Protein AF-A0A7S2IHG8-F1 (afdb_monomer)

Solvent-accessible surface area (backbone atoms only — not comparable to full-atom values): 6067 Å² total; per-residue (Å²): 83,37,28,40,44,51,66,95,41,76,72,44,49,54,50,51,52,46,33,38,71,72,24,48,76,47,79,48,90,97,51,80,69,46,75,46,58,15,91,42,45,44,53,34,81,83,38,56,68,60,32,51,73,22,52,34,35,41,34,62,57,66,83,90,42,58,69,61,50,21,52,50,44,66,76,24,49,26,92,70,23,29,41,35,40,76,57,98,50,84,76,49,55,61,55,43,55,72,56,33,74,88,47,50,58,79,47,116

Foldseek 3Di:
DEEEDEDDDPVSVVVLVCCLCQPDWDDPDPDDIDGGHSVLYHYCVVPLQVQQPAQEYEYEYDPPCLLVVLVSCQVHHHAQRHYEYPDPDPVSQVSSPVSHPDHPDHHD

Secondary structure (DSSP, 8-state):
-EEEE--S-HHHHHHHHHHHHH-EEE--TTSPPEEEPGGGEEEGGG-GGGGGT-SEEEE---TT-HHHHHHHHHHHPPTT-EEEE--S-HHHHHHHHHHSTT-S--B-

Radius of gyration: 13.36 Å; Cα contacts (8 Å, |Δi|>4): 189; chains: 1; bounding box: 30×31×37 Å

Sequence (108 aa):
TVAFVARESSSSKARAERLQAEGLVMDTHGKPKHHLSGELMASSMKGPEVLKTCHTILVTIKRPGNAWVAEVLRKHAKPGSTVVCLQNGLAQREELERLAAPWTGVIL

Mean predicted aligned error: 7.77 Å

pLDDT: mean 74.87, std 9.0, range [51.25, 87.38]

Nearest PDB structures (foldseek):
  8ix9-assembly1_B  TM=5.796E-01  e=3.305E-04  Pseudomonas aeruginosa
  3hwr-assembly1_B  TM=5.693E-01  e=5.968E-03  Cupriavidus pinatubonensis JMP134
  2ew2-assembly1_A  TM=5.316E-01  e=5.968E-03  Enterococcus faecalis V583
  4wji-assembly1_A-2  TM=6.849E-01  e=2.585E-01  Sinorhizobium meliloti 1021
  4ewn-assembly1_D  TM=5.108E-01  e=1.819E+00  Thermotoga maritima

Structure (mmCIF, N/CA/C/O backbone):
data_AF-A0A7S2IHG8-F1
#
_entry.id   AF-A0A7S2IHG8-F1
#
loop_
_atom_site.group_PDB
_atom_site.id
_atom_site.type_symbol
_atom_site.label_atom_id
_atom_site.label_alt_id
_atom_site.label_comp_id
_atom_site.label_asym_id
_atom_site.label_entity_id
_atom_site.label_seq_id
_atom_site.pdbx_PDB_ins_code
_atom_site.Cartn_x
_atom_site.Cartn_y
_atom_site.Cartn_z
_atom_site.occupancy
_atom_site.B_iso_or_equiv
_atom_site.auth_seq_id
_atom_site.auth_comp_id
_atom_site.auth_asym_id
_atom_site.auth_atom_id
_atom_site.pdbx_PDB_model_num
ATOM 1 N N . THR A 1 1 ? -10.959 2.033 4.480 1.00 75.19 1 THR A N 1
ATOM 2 C CA . THR A 1 1 ? -10.537 1.052 3.460 1.00 75.19 1 THR A CA 1
ATOM 3 C C . THR A 1 1 ? -9.046 1.135 3.272 1.00 75.19 1 THR A C 1
ATOM 5 O O . THR A 1 1 ? -8.524 2.244 3.138 1.00 75.19 1 THR A O 1
ATOM 8 N N . VAL A 1 2 ? -8.385 -0.017 3.298 1.00 77.56 2 VAL A N 1
ATOM 9 C CA . VAL A 1 2 ? -6.933 -0.154 3.168 1.00 77.56 2 VAL A CA 1
ATOM 10 C C . VAL A 1 2 ? -6.640 -0.851 1.848 1.00 77.56 2 VAL A C 1
ATOM 12 O O . VAL A 1 2 ? -7.297 -1.836 1.525 1.00 77.56 2 VAL A O 1
ATOM 15 N N . ALA A 1 3 ? -5.688 -0.339 1.073 1.00 79.44 3 ALA A N 1
ATOM 16 C CA . ALA A 1 3 ? -5.200 -1.036 -0.113 1.00 79.44 3 ALA A CA 1
ATOM 17 C C . ALA A 1 3 ? -3.817 -1.626 0.119 1.00 79.44 3 ALA A C 1
ATOM 19 O O . ALA A 1 3 ? -2.970 -1.008 0.755 1.00 79.44 3 ALA A O 1
ATOM 20 N N . PHE A 1 4 ? -3.575 -2.783 -0.480 1.00 78.00 4 PHE A N 1
ATOM 21 C CA . PHE A 1 4 ? -2.260 -3.396 -0.562 1.00 78.00 4 PHE A CA 1
ATOM 22 C C . PHE A 1 4 ? -1.680 -3.249 -1.972 1.00 78.00 4 PHE A C 1
ATOM 24 O O . PHE A 1 4 ? -2.332 -3.603 -2.965 1.00 78.00 4 PHE A O 1
ATOM 31 N N . VAL A 1 5 ? -0.450 -2.740 -2.061 1.00 76.25 5 VAL A N 1
ATOM 32 C CA . VAL A 1 5 ? 0.297 -2.559 -3.311 1.00 76.25 5 VAL A CA 1
ATOM 33 C C . VAL A 1 5 ? 1.513 -3.471 -3.329 1.00 76.25 5 VAL A C 1
ATOM 35 O O . VAL A 1 5 ? 2.452 -3.320 -2.544 1.00 76.25 5 VAL A O 1
ATOM 38 N N . ALA A 1 6 ? 1.490 -4.424 -4.261 1.00 72.12 6 ALA A N 1
ATOM 39 C CA . ALA A 1 6 ? 2.572 -5.362 -4.509 1.00 72.12 6 ALA A CA 1
ATOM 40 C C . ALA A 1 6 ? 2.717 -5.647 -6.008 1.00 72.12 6 ALA A C 1
ATOM 42 O O . ALA A 1 6 ? 1.731 -5.650 -6.740 1.00 72.12 6 ALA A O 1
ATOM 43 N N . ARG A 1 7 ? 3.946 -5.929 -6.457 1.00 69.81 7 ARG A N 1
ATOM 44 C CA . ARG A 1 7 ? 4.181 -6.514 -7.784 1.00 69.81 7 ARG A CA 1
ATOM 45 C C . ARG A 1 7 ? 3.655 -7.944 -7.817 1.00 69.81 7 ARG A C 1
ATOM 47 O O . ARG A 1 7 ? 3.799 -8.668 -6.824 1.00 69.81 7 ARG A O 1
ATOM 54 N N . GLU A 1 8 ? 3.119 -8.348 -8.965 1.00 68.75 8 GLU A N 1
ATOM 55 C CA . GLU A 1 8 ? 2.666 -9.715 -9.202 1.00 68.75 8 GLU A CA 1
ATOM 56 C C . GLU A 1 8 ? 3.811 -10.706 -8.971 1.00 68.75 8 GLU A C 1
ATOM 58 O O . GLU A 1 8 ? 4.838 -10.710 -9.646 1.00 68.75 8 GLU A O 1
ATOM 63 N N . SER A 1 9 ? 3.643 -11.524 -7.939 1.00 72.25 9 SER A N 1
ATOM 64 C CA . SER A 1 9 ? 4.457 -12.699 -7.658 1.00 72.25 9 SER A CA 1
ATOM 65 C C . SER A 1 9 ? 3.598 -13.676 -6.866 1.00 72.25 9 SER A C 1
ATOM 67 O O . SER A 1 9 ? 2.677 -13.250 -6.160 1.00 72.25 9 SER A O 1
ATOM 69 N N . SER A 1 10 ? 3.916 -14.969 -6.913 1.00 70.25 10 SER A N 1
ATOM 70 C CA . SER A 1 10 ? 3.233 -15.985 -6.098 1.00 70.25 10 SER A CA 1
ATOM 71 C C . SER A 1 10 ? 3.248 -15.626 -4.605 1.00 70.25 10 SER A C 1
ATOM 73 O O . SER A 1 10 ? 2.232 -15.732 -3.924 1.00 70.25 10 SER A O 1
ATOM 75 N N . SER A 1 11 ? 4.368 -15.084 -4.113 1.00 75.38 11 SER A N 1
ATOM 76 C CA . SER A 1 11 ? 4.501 -14.634 -2.721 1.00 75.38 11 SER A CA 1
ATOM 77 C C . SER A 1 11 ? 3.655 -13.395 -2.385 1.00 75.38 11 SER A C 1
ATOM 79 O O . SER A 1 11 ? 3.153 -13.271 -1.270 1.00 75.38 11 SER A O 1
ATOM 81 N N . SER A 1 12 ? 3.495 -12.461 -3.328 1.00 73.38 12 SER A N 1
ATOM 82 C CA . SER A 1 12 ? 2.673 -11.255 -3.154 1.00 73.38 12 SER A CA 1
ATOM 83 C C . SER A 1 12 ? 1.188 -11.595 -3.159 1.00 73.38 12 SER A C 1
ATOM 85 O O . SER A 1 12 ? 0.438 -11.060 -2.345 1.00 73.38 12 SER A O 1
ATOM 87 N N . LYS A 1 13 ? 0.791 -12.517 -4.043 1.00 75.00 13 LYS A N 1
ATOM 88 C CA . LYS A 1 13 ? -0.570 -13.038 -4.142 1.00 75.00 13 LYS A CA 1
ATOM 89 C C . LYS A 1 13 ? -0.994 -13.722 -2.844 1.00 75.00 13 LYS A C 1
ATOM 91 O O . LYS A 1 13 ? -1.974 -13.294 -2.245 1.00 75.00 13 LYS A O 1
ATOM 96 N N . ALA A 1 14 ? -0.181 -14.656 -2.348 1.00 80.88 14 ALA A N 1
ATOM 97 C CA . ALA A 1 14 ? -0.448 -15.352 -1.090 1.00 80.88 14 ALA A CA 1
ATOM 98 C C . ALA A 1 14 ? -0.576 -14.391 0.109 1.00 80.88 14 ALA A C 1
ATOM 100 O O . ALA A 1 14 ? -1.438 -14.570 0.964 1.00 80.88 14 ALA A O 1
ATOM 101 N N . ARG A 1 15 ? 0.244 -13.327 0.170 1.00 79.12 15 ARG A N 1
ATOM 102 C CA . ARG A 1 15 ? 0.121 -12.296 1.218 1.00 79.12 15 ARG A CA 1
ATOM 103 C C . ARG A 1 15 ? -1.177 -11.503 1.112 1.00 79.12 15 ARG A C 1
ATOM 105 O O . ARG A 1 15 ? -1.811 -11.267 2.132 1.00 79.12 15 ARG A O 1
ATOM 112 N N . ALA A 1 16 ? -1.573 -11.091 -0.089 1.00 78.62 16 ALA A N 1
ATOM 113 C CA . ALA A 1 16 ? -2.817 -10.349 -0.268 1.00 78.62 16 ALA A CA 1
ATOM 114 C C . ALA A 1 16 ? -4.049 -11.206 0.049 1.00 78.62 16 ALA A C 1
ATOM 116 O O . ALA A 1 16 ? -4.971 -10.714 0.687 1.00 78.62 16 ALA A O 1
ATOM 117 N N . GLU A 1 17 ? -4.049 -12.479 -0.352 1.00 82.88 17 GLU A N 1
ATOM 118 C CA . GLU A 1 17 ? -5.112 -13.435 -0.019 1.00 82.88 17 GLU A CA 1
ATOM 119 C C . GLU A 1 17 ? -5.206 -13.644 1.492 1.00 82.88 17 GLU A C 1
ATOM 121 O O . GLU A 1 17 ? -6.291 -13.562 2.062 1.00 82.88 17 GLU A O 1
ATOM 126 N N . ARG A 1 18 ? -4.060 -13.802 2.163 1.00 84.31 18 ARG A N 1
ATOM 127 C CA . ARG A 1 18 ? -4.007 -13.905 3.620 1.00 84.31 18 ARG A CA 1
ATOM 128 C C . ARG A 1 18 ? -4.523 -12.646 4.318 1.00 84.31 18 ARG A C 1
ATOM 130 O O . ARG A 1 18 ? -5.309 -12.761 5.247 1.00 84.31 18 ARG A O 1
ATOM 137 N N . LEU A 1 19 ? -4.143 -11.453 3.857 1.00 81.94 19 LEU A N 1
ATOM 138 C CA . LEU A 1 19 ? -4.659 -10.189 4.399 1.00 81.94 19 LEU A CA 1
ATOM 139 C C . LEU A 1 19 ? -6.172 -10.043 4.188 1.00 81.94 19 LEU A C 1
ATOM 141 O O . LEU A 1 19 ? -6.862 -9.516 5.054 1.00 81.94 19 LEU A O 1
ATOM 145 N N . GLN A 1 20 ? -6.701 -10.525 3.062 1.00 83.31 20 GLN A N 1
ATOM 146 C CA . GLN A 1 20 ? -8.144 -10.540 2.803 1.00 83.31 20 GLN A CA 1
ATOM 147 C C . GLN A 1 20 ? -8.893 -11.560 3.666 1.00 83.31 20 GLN A C 1
ATOM 149 O O . GLN A 1 20 ? -10.043 -11.313 4.011 1.00 83.31 20 GLN A O 1
ATOM 154 N N . ALA A 1 21 ? -8.264 -12.679 4.026 1.00 84.81 21 ALA A N 1
ATOM 155 C CA . ALA A 1 21 ? -8.873 -13.705 4.869 1.00 84.81 21 ALA A CA 1
ATOM 156 C C . ALA A 1 21 ? -8.793 -13.371 6.369 1.00 84.81 21 ALA A C 1
ATOM 158 O O . ALA A 1 21 ? -9.763 -13.551 7.099 1.00 84.81 21 ALA A O 1
ATOM 159 N N . GLU A 1 22 ? -7.641 -12.884 6.829 1.00 85.50 22 GLU A N 1
ATOM 160 C CA . GLU A 1 22 ? -7.323 -12.725 8.255 1.00 85.50 22 GLU A CA 1
ATOM 161 C C . GLU A 1 22 ? -7.427 -11.267 8.735 1.00 85.50 22 GLU A C 1
ATOM 163 O O . GLU A 1 22 ? -7.541 -11.018 9.935 1.00 85.50 22 GLU A O 1
ATOM 168 N N . GLY A 1 23 ? -7.416 -10.291 7.821 1.00 84.19 23 GLY A N 1
ATOM 169 C CA . GLY A 1 23 ? -7.377 -8.873 8.168 1.00 84.19 23 GLY A CA 1
ATOM 170 C C . GLY A 1 23 ? -6.009 -8.412 8.681 1.00 84.19 23 GLY A C 1
ATOM 171 O O . GLY A 1 23 ? -4.968 -9.000 8.380 1.00 84.19 23 GLY A O 1
ATOM 172 N N . LEU A 1 24 ? -6.002 -7.315 9.441 1.00 82.94 24 LEU A N 1
ATOM 173 C CA . LEU A 1 24 ? -4.809 -6.752 10.076 1.00 82.94 24 LEU A CA 1
ATOM 174 C C . LEU A 1 24 ? -5.066 -6.473 11.549 1.00 82.94 24 LEU A C 1
ATOM 176 O O . LEU A 1 24 ? -6.126 -5.976 11.922 1.00 82.94 24 LEU A O 1
ATOM 180 N N . VAL A 1 25 ? -4.052 -6.716 12.372 1.00 81.81 25 VAL A N 1
ATOM 181 C CA . VAL A 1 25 ? -4.059 -6.332 13.782 1.00 81.81 25 VAL A CA 1
ATOM 182 C C . VAL A 1 25 ? -3.054 -5.209 13.980 1.00 81.81 25 VAL A C 1
ATOM 184 O O . VAL A 1 25 ? -1.857 -5.385 13.765 1.00 81.81 25 VAL A O 1
ATOM 187 N N . MET A 1 26 ? -3.549 -4.050 14.394 1.00 75.62 2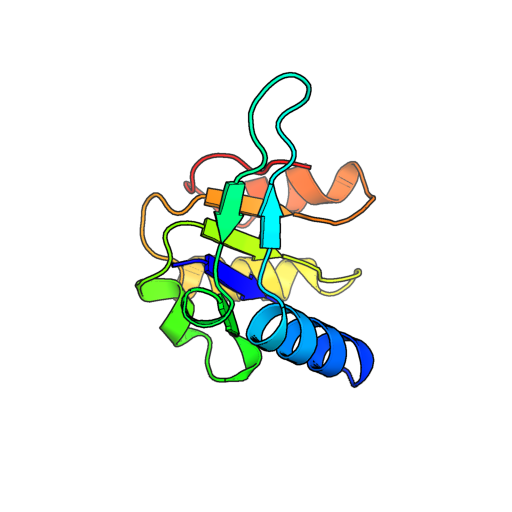6 MET A N 1
ATOM 188 C CA . MET A 1 26 ? -2.734 -2.939 14.862 1.00 75.62 26 MET A CA 1
ATOM 189 C C . MET A 1 26 ? -2.468 -3.114 16.352 1.00 75.62 26 MET A C 1
ATOM 191 O O . MET A 1 26 ? -3.387 -3.036 17.171 1.00 75.62 26 MET A O 1
ATOM 195 N N . ASP A 1 27 ? -1.201 -3.332 16.689 1.00 80.25 27 ASP A N 1
ATOM 196 C CA . ASP A 1 27 ? -0.721 -3.300 18.063 1.00 80.25 27 ASP A CA 1
ATOM 197 C C . ASP A 1 27 ? -0.169 -1.906 18.362 1.00 80.25 27 ASP A C 1
ATOM 199 O O . A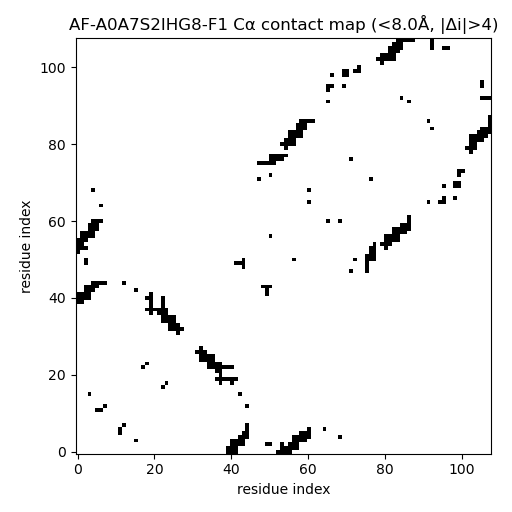SP A 1 27 ? 0.878 -1.495 17.864 1.00 80.25 27 ASP A O 1
ATOM 203 N N . THR A 1 28 ? -0.920 -1.146 19.144 1.00 71.75 28 THR A N 1
ATOM 204 C CA . THR A 1 28 ? -0.454 0.116 19.703 1.00 71.75 28 THR A CA 1
ATOM 205 C C . THR A 1 28 ? -0.032 -0.176 21.131 1.00 71.75 28 THR A C 1
ATOM 207 O O . THR A 1 28 ? -0.888 -0.218 22.008 1.00 71.75 28 THR A O 1
ATOM 210 N N . HIS A 1 29 ? 1.259 -0.436 21.349 1.00 67.88 29 HIS A N 1
ATOM 211 C CA . HIS A 1 29 ? 1.834 -0.812 22.645 1.00 67.88 29 HIS A CA 1
ATOM 212 C C . HIS A 1 29 ? 1.150 -0.117 23.840 1.00 67.88 29 HIS A C 1
ATOM 214 O O . HIS A 1 29 ? 1.149 1.109 23.944 1.00 67.88 29 HIS A O 1
ATOM 220 N N . GLY A 1 30 ? 0.563 -0.910 24.743 1.00 70.44 30 GLY A N 1
ATOM 221 C CA . GLY A 1 30 ? -0.129 -0.415 25.942 1.00 70.44 30 GLY A CA 1
ATOM 222 C C . GLY A 1 30 ? -1.583 0.033 25.733 1.00 70.44 30 GLY A C 1
ATOM 223 O O . GLY A 1 30 ? -2.222 0.480 26.682 1.00 70.44 30 GLY A O 1
ATOM 224 N N . LYS A 1 31 ? -2.130 -0.102 24.522 1.00 76.38 31 LYS A N 1
ATOM 225 C CA . LYS A 1 31 ? -3.541 0.141 24.189 1.00 76.38 31 LYS A CA 1
ATOM 226 C C . LYS A 1 31 ? -4.191 -1.127 23.613 1.00 76.38 31 LYS A C 1
ATOM 228 O O . LYS A 1 31 ? -3.478 -2.033 23.176 1.00 76.38 31 LYS A O 1
ATOM 233 N N . PRO A 1 32 ? -5.535 -1.210 23.597 1.00 79.75 32 PRO A N 1
ATOM 234 C CA . PRO A 1 32 ? -6.241 -2.323 22.973 1.00 79.75 32 PRO A CA 1
ATOM 235 C C . PRO A 1 32 ? -5.822 -2.520 21.515 1.00 79.75 32 PRO A C 1
ATOM 237 O O . PRO A 1 32 ? -5.663 -1.557 20.766 1.00 79.75 32 PRO A O 1
ATOM 240 N N . LYS A 1 33 ? -5.667 -3.783 21.112 1.00 83.44 33 LYS A N 1
ATOM 241 C CA . LYS A 1 33 ? -5.374 -4.130 19.722 1.00 83.44 33 LYS A CA 1
ATOM 242 C C . LYS A 1 33 ? -6.570 -3.778 18.846 1.00 83.44 33 LYS A C 1
ATOM 244 O O . LYS A 1 33 ? -7.704 -4.131 19.165 1.00 83.44 33 LYS A O 1
ATOM 249 N N . HIS A 1 34 ? -6.309 -3.116 17.726 1.00 77.75 34 HIS A N 1
ATOM 250 C CA . HIS A 1 34 ? -7.342 -2.765 16.757 1.00 77.75 34 HIS A CA 1
ATOM 251 C C . HIS A 1 34 ? -7.328 -3.760 15.602 1.00 77.75 34 HIS A C 1
ATOM 253 O O . HIS A 1 34 ? -6.307 -3.936 14.942 1.00 77.75 34 HIS A O 1
ATOM 259 N N . HIS A 1 35 ? -8.462 -4.416 15.363 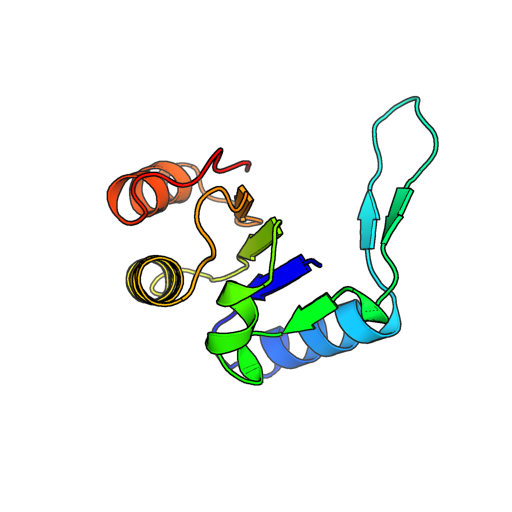1.00 81.62 35 HIS A N 1
ATOM 260 C CA . HIS A 1 35 ? -8.614 -5.374 14.273 1.00 81.62 35 HIS A CA 1
ATOM 261 C C . HIS A 1 35 ? -9.289 -4.689 13.083 1.00 81.62 35 HIS A C 1
ATOM 263 O O . HIS A 1 35 ? -10.401 -4.175 13.193 1.00 81.62 35 HIS A O 1
ATOM 269 N N . LEU A 1 36 ? -8.614 -4.690 11.940 1.00 79.56 36 LEU A N 1
ATOM 270 C CA . LEU A 1 36 ? -9.173 -4.305 10.652 1.00 79.56 36 LEU A CA 1
ATOM 271 C C . LEU A 1 36 ? -9.609 -5.581 9.936 1.00 79.56 36 LEU A C 1
ATOM 273 O O . LEU A 1 36 ? -8.772 -6.437 9.656 1.00 79.56 36 LEU A O 1
ATOM 277 N N . SER A 1 37 ? -10.904 -5.711 9.641 1.00 81.69 37 SER A N 1
ATOM 278 C CA . SER A 1 37 ? -11.428 -6.891 8.951 1.00 81.69 37 SER A CA 1
ATOM 279 C C . SER A 1 37 ? -10.848 -7.022 7.540 1.00 81.69 37 SER A C 1
ATOM 281 O O . SER A 1 37 ? -10.536 -6.031 6.872 1.00 81.69 37 SER A O 1
ATOM 283 N N . GLY A 1 38 ? -10.739 -8.264 7.069 1.00 77.38 38 GLY A N 1
ATOM 284 C CA . GLY A 1 38 ? -10.293 -8.572 5.712 1.00 77.38 38 GLY A CA 1
ATOM 285 C C . GLY A 1 38 ? -11.177 -7.962 4.615 1.00 77.38 38 GLY A C 1
ATOM 286 O O . GLY A 1 38 ? -10.681 -7.604 3.552 1.00 77.38 38 GLY A O 1
ATOM 287 N N . GLU A 1 39 ? -12.461 -7.722 4.896 1.00 75.94 39 GLU A N 1
ATOM 288 C CA . GLU A 1 39 ? -13.399 -7.039 3.986 1.00 75.94 39 GLU A CA 1
ATOM 289 C C . GLU A 1 39 ? -12.990 -5.592 3.675 1.00 75.94 39 GLU A C 1
ATOM 291 O O . GLU A 1 39 ? -13.304 -5.055 2.614 1.00 75.94 39 GLU A O 1
ATOM 296 N N . LEU A 1 40 ? -12.245 -4.955 4.583 1.00 73.62 40 LEU A N 1
ATOM 297 C CA . LEU A 1 40 ? -11.700 -3.615 4.382 1.00 73.62 40 LEU A CA 1
ATOM 298 C C . LEU A 1 40 ? -10.374 -3.628 3.604 1.00 73.62 40 LEU A C 1
ATOM 300 O O . LEU A 1 40 ? -9.850 -2.543 3.314 1.00 73.62 40 LEU A O 1
ATOM 304 N N . MET A 1 41 ? -9.830 -4.816 3.297 1.00 76.50 41 MET A N 1
ATOM 305 C CA . MET A 1 41 ? -8.562 -5.024 2.596 1.00 76.50 41 MET A CA 1
ATOM 306 C C . MET A 1 41 ? -8.787 -5.186 1.093 1.00 76.50 41 MET A C 1
ATOM 308 O O . MET A 1 41 ? -9.100 -6.255 0.563 1.00 76.50 41 MET A O 1
ATOM 312 N N . ALA A 1 42 ? -8.543 -4.110 0.362 1.00 75.12 42 ALA A N 1
ATOM 313 C CA . ALA A 1 42 ? -8.492 -4.148 -1.083 1.00 75.12 42 ALA A CA 1
ATOM 314 C C . ALA A 1 42 ? -7.091 -4.514 -1.587 1.00 75.12 42 ALA A C 1
ATOM 316 O O . ALA A 1 42 ? -6.074 -4.132 -1.009 1.00 75.12 42 ALA A O 1
ATOM 317 N N . SER A 1 43 ? -7.025 -5.211 -2.719 1.00 72.12 43 SER A N 1
ATOM 318 C CA . SER A 1 43 ? -5.759 -5.508 -3.386 1.00 72.12 43 SER A CA 1
ATOM 319 C C . SER A 1 43 ? -5.680 -4.769 -4.712 1.00 72.12 43 SER A C 1
ATOM 321 O O . SER A 1 43 ? -6.522 -4.981 -5.581 1.00 72.12 43 SER A O 1
ATOM 323 N N . SER A 1 44 ? -4.635 -3.959 -4.894 1.00 67.25 44 SER A N 1
ATOM 324 C CA . SER A 1 44 ? -4.355 -3.312 -6.187 1.00 67.25 44 SER A CA 1
ATOM 325 C C . SER A 1 44 ? -3.973 -4.304 -7.293 1.00 67.25 44 SER A C 1
ATOM 327 O O . SER A 1 44 ? -3.998 -3.942 -8.463 1.00 67.25 44 SER A O 1
ATOM 329 N N . MET A 1 45 ? -3.688 -5.569 -6.951 1.00 68.31 45 MET A N 1
ATOM 330 C CA . MET A 1 45 ? -3.491 -6.641 -7.938 1.00 68.31 45 MET A CA 1
ATOM 331 C C . MET A 1 45 ? -4.787 -7.003 -8.673 1.00 68.31 45 MET A C 1
ATOM 333 O O . MET A 1 45 ? -4.733 -7.579 -9.750 1.00 68.31 45 MET A O 1
ATOM 337 N N . LYS A 1 46 ? -5.954 -6.663 -8.109 1.00 67.69 46 LYS A N 1
ATOM 338 C CA . LYS A 1 46 ? -7.245 -6.780 -8.805 1.00 67.69 46 LYS A CA 1
ATOM 339 C C . LYS A 1 46 ? -7.558 -5.547 -9.666 1.00 67.69 46 LYS A C 1
ATOM 341 O O . LYS A 1 46 ? -8.603 -5.528 -10.303 1.00 67.69 46 LYS A O 1
ATOM 346 N N . GLY A 1 47 ? -6.681 -4.538 -9.655 1.00 78.25 47 GLY A N 1
ATOM 347 C CA . GLY A 1 47 ? -6.875 -3.266 -10.343 1.00 78.25 47 GLY A CA 1
ATOM 348 C C . GLY A 1 47 ? -6.343 -2.063 -9.546 1.00 78.25 47 GLY A C 1
ATOM 349 O O . GLY A 1 47 ? -6.696 -1.910 -8.370 1.00 78.25 47 GLY A O 1
ATOM 350 N N . PRO A 1 48 ? -5.517 -1.172 -10.132 1.00 80.25 48 PRO A N 1
ATOM 351 C CA . PRO A 1 48 ? -4.976 -0.008 -9.423 1.00 80.25 48 PRO A CA 1
ATOM 352 C C . PRO A 1 48 ? -6.047 1.042 -9.080 1.00 80.25 48 PRO A C 1
ATOM 354 O O . PRO A 1 48 ? -5.868 1.829 -8.155 1.00 80.25 48 PRO A O 1
ATOM 357 N N . GLU A 1 49 ? -7.189 1.048 -9.766 1.00 84.12 49 GLU A N 1
ATOM 358 C CA . GLU A 1 49 ? -8.362 1.890 -9.493 1.00 84.12 49 GLU A CA 1
ATOM 359 C C . GLU A 1 49 ? -8.870 1.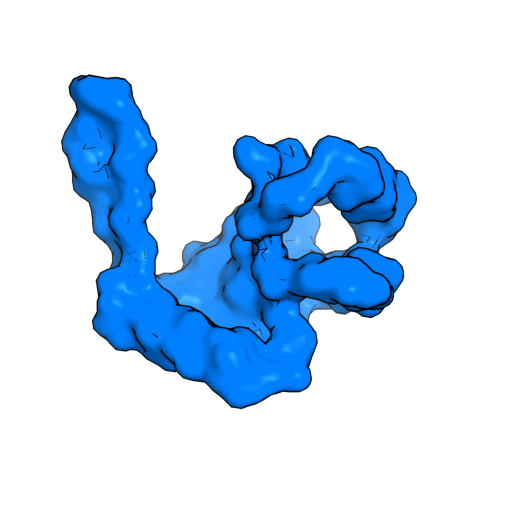816 -8.055 1.00 84.12 49 GLU A C 1
ATOM 361 O O . GLU A 1 49 ? -9.427 2.802 -7.567 1.00 84.12 49 GLU A O 1
ATOM 366 N N . VAL A 1 50 ? -8.634 0.713 -7.343 1.00 83.06 50 VAL A N 1
ATOM 367 C CA . VAL A 1 50 ? -9.070 0.594 -5.950 1.00 83.06 50 VAL A CA 1
ATOM 368 C C . VAL A 1 50 ? -8.412 1.630 -5.032 1.00 83.06 50 VAL A C 1
ATOM 370 O O . VAL A 1 50 ? -9.018 2.077 -4.056 1.00 83.06 50 VAL A O 1
ATOM 373 N N . LEU A 1 51 ? -7.220 2.106 -5.407 1.00 84.75 51 LEU A N 1
ATOM 374 C CA . LEU A 1 51 ? -6.473 3.137 -4.687 1.00 84.75 51 LEU A CA 1
ATOM 375 C C . LEU A 1 51 ? -7.212 4.483 -4.625 1.00 84.75 51 LEU A C 1
ATOM 377 O O . LEU A 1 51 ? -6.956 5.270 -3.715 1.00 84.75 51 LEU A O 1
ATOM 381 N N . LYS A 1 52 ? -8.183 4.723 -5.519 1.00 85.81 52 LYS A N 1
ATOM 382 C CA . LYS A 1 52 ? -8.980 5.963 -5.558 1.00 85.81 52 LYS A CA 1
ATOM 383 C C . LYS A 1 52 ? -9.946 6.103 -4.382 1.00 85.81 52 LYS A C 1
ATOM 385 O O . LYS A 1 52 ? -10.479 7.185 -4.151 1.00 85.81 52 LYS A O 1
ATOM 390 N N . THR A 1 53 ? -10.202 5.018 -3.653 1.00 84.06 53 THR A N 1
ATOM 391 C CA . THR A 1 53 ? -11.173 4.985 -2.544 1.00 84.06 53 THR A CA 1
ATOM 392 C C . THR A 1 53 ? -10.523 4.718 -1.186 1.00 84.06 53 THR A C 1
ATOM 394 O O . THR A 1 53 ? -11.171 4.835 -0.143 1.00 84.06 53 THR A O 1
ATOM 397 N N . CYS A 1 54 ? -9.235 4.376 -1.180 1.00 82.75 54 CYS A N 1
ATOM 398 C CA . CYS A 1 54 ? -8.506 4.024 0.026 1.00 82.75 54 CYS A CA 1
ATOM 399 C C . CYS A 1 54 ? -8.001 5.268 0.755 1.00 82.75 54 CYS A C 1
ATOM 401 O O . CYS A 1 54 ? -7.634 6.260 0.140 1.00 82.75 54 CYS A O 1
ATOM 403 N N . HIS A 1 55 ? -7.995 5.194 2.085 1.00 83.31 55 HIS A N 1
ATOM 404 C CA . HIS A 1 55 ? -7.433 6.240 2.949 1.00 83.31 55 HIS A CA 1
ATOM 405 C C . HIS A 1 55 ? -6.034 5.860 3.437 1.00 83.31 55 HIS A C 1
ATOM 407 O O . HIS A 1 55 ? -5.237 6.723 3.782 1.00 83.31 55 HIS A O 1
ATOM 413 N N . THR A 1 56 ? -5.734 4.562 3.440 1.00 82.88 56 THR A N 1
ATOM 414 C CA . THR A 1 56 ? -4.435 4.013 3.817 1.00 82.88 56 THR A CA 1
ATOM 415 C C . THR A 1 56 ? -3.998 3.023 2.750 1.00 82.88 56 THR A C 1
ATOM 417 O O . THR A 1 56 ? -4.798 2.206 2.286 1.00 82.88 56 THR A O 1
ATOM 420 N N . ILE A 1 57 ? -2.737 3.099 2.349 1.00 84.75 57 ILE A N 1
ATOM 421 C CA . ILE A 1 57 ? -2.142 2.254 1.321 1.00 84.75 57 ILE A CA 1
ATOM 422 C C . ILE A 1 57 ? -0.884 1.620 1.905 1.00 84.75 57 ILE A C 1
ATOM 424 O O . ILE A 1 57 ? 0.047 2.322 2.282 1.00 84.75 57 ILE A O 1
ATOM 428 N N . LEU A 1 58 ? -0.859 0.295 1.979 1.00 82.81 58 LEU A N 1
ATOM 429 C CA . LEU A 1 58 ? 0.284 -0.491 2.425 1.00 82.81 58 LEU A CA 1
ATOM 430 C C . LEU A 1 58 ? 1.096 -0.927 1.207 1.00 82.81 58 LEU A C 1
ATOM 432 O O . LEU A 1 58 ? 0.575 -1.591 0.309 1.00 82.81 58 LEU A O 1
ATOM 436 N N . VAL A 1 59 ? 2.376 -0.578 1.179 1.00 79.12 59 VAL A N 1
ATOM 437 C CA . VAL A 1 59 ? 3.297 -0.901 0.086 1.00 79.12 59 VAL A CA 1
ATOM 438 C C . VAL A 1 59 ? 4.292 -1.954 0.557 1.00 79.12 59 VAL A C 1
ATOM 440 O O . VAL A 1 59 ? 4.981 -1.761 1.558 1.00 79.12 59 VAL A O 1
ATOM 443 N N . THR A 1 60 ? 4.410 -3.063 -0.182 1.00 74.88 60 THR A N 1
ATOM 444 C CA . THR A 1 60 ? 5.336 -4.162 0.159 1.00 74.88 60 THR A CA 1
ATOM 445 C C . THR A 1 60 ? 6.192 -4.609 -1.027 1.00 74.88 60 THR A C 1
ATOM 447 O O . THR A 1 60 ? 6.236 -5.793 -1.379 1.00 74.88 60 THR A O 1
ATOM 450 N N . ILE A 1 61 ? 6.856 -3.676 -1.706 1.00 70.75 61 ILE A N 1
ATOM 451 C CA . ILE A 1 61 ? 7.509 -3.955 -2.994 1.00 70.75 61 ILE A CA 1
ATOM 452 C C . ILE A 1 61 ? 9.012 -3.904 -2.870 1.00 70.75 61 ILE A C 1
ATOM 454 O O . ILE A 1 61 ? 9.567 -2.841 -2.657 1.00 70.75 61 ILE A O 1
ATOM 458 N N . LYS A 1 62 ? 9.673 -5.056 -3.039 1.00 68.56 62 LYS A N 1
ATOM 459 C CA . LYS A 1 62 ? 11.138 -5.126 -3.066 1.00 68.56 62 LYS A CA 1
ATOM 460 C C . LYS A 1 62 ? 11.673 -4.314 -4.255 1.00 68.56 62 LYS A C 1
ATOM 462 O O . LYS A 1 62 ? 11.071 -4.317 -5.335 1.00 68.56 62 LYS A O 1
ATOM 467 N N . ARG A 1 63 ? 12.837 -3.673 -4.093 1.00 62.03 63 ARG A N 1
ATOM 468 C CA . ARG A 1 63 ? 13.579 -3.101 -5.231 1.00 62.03 63 ARG A CA 1
ATOM 469 C C . ARG A 1 63 ? 13.776 -4.166 -6.321 1.00 62.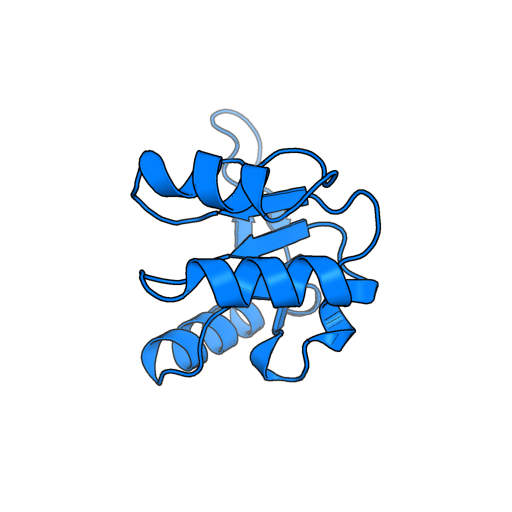03 63 ARG A C 1
ATOM 471 O O . ARG A 1 63 ? 13.989 -5.331 -5.973 1.00 62.03 63 ARG A O 1
ATOM 478 N N . PRO A 1 64 ? 13.707 -3.797 -7.614 1.00 60.22 64 PRO A N 1
ATOM 479 C CA . PRO A 1 64 ? 13.659 -2.440 -8.193 1.00 60.22 64 PRO A CA 1
ATOM 480 C C . PRO A 1 64 ? 12.246 -1.840 -8.437 1.00 60.22 64 PRO A C 1
ATOM 482 O O . PRO A 1 64 ? 12.057 -1.062 -9.365 1.00 60.22 64 PRO A O 1
ATOM 485 N N . GLY A 1 65 ? 11.217 -2.172 -7.649 1.00 71.38 65 GLY A N 1
ATOM 486 C CA . GLY A 1 65 ? 9.833 -1.761 -7.949 1.00 71.38 65 GLY A CA 1
ATOM 487 C C . GLY A 1 65 ? 9.392 -0.332 -7.575 1.00 71.38 65 GLY A C 1
ATOM 488 O O . GLY A 1 65 ? 8.242 0.006 -7.843 1.00 71.38 65 GLY A O 1
ATOM 489 N N . ASN A 1 66 ? 10.247 0.510 -6.987 1.00 74.12 66 ASN A N 1
ATOM 490 C CA . ASN A 1 66 ? 9.844 1.794 -6.381 1.00 74.12 66 ASN A CA 1
ATOM 491 C C . ASN A 1 66 ? 9.294 2.819 -7.383 1.00 74.12 66 ASN A C 1
ATOM 493 O O . ASN A 1 66 ? 8.275 3.453 -7.114 1.00 74.12 66 ASN A O 1
ATOM 497 N N . ALA A 1 67 ? 9.915 2.940 -8.560 1.00 77.44 67 ALA A N 1
ATOM 498 C CA . ALA A 1 67 ? 9.451 3.855 -9.605 1.00 77.44 67 ALA A CA 1
ATOM 499 C C . ALA A 1 67 ? 8.030 3.512 -10.082 1.00 77.44 67 ALA A C 1
ATOM 501 O O . ALA A 1 67 ? 7.182 4.393 -10.204 1.00 77.44 67 ALA A O 1
ATOM 502 N N . TRP A 1 68 ? 7.753 2.217 -10.266 1.00 81.00 68 TRP A N 1
ATOM 503 C CA . TRP A 1 68 ? 6.423 1.735 -10.635 1.00 81.00 68 TRP A CA 1
ATOM 504 C C . TRP A 1 68 ? 5.391 2.039 -9.547 1.00 81.00 68 TRP A C 1
ATOM 506 O O . TRP A 1 68 ? 4.300 2.510 -9.852 1.00 81.00 68 TRP A O 1
ATOM 516 N N . VAL A 1 69 ? 5.737 1.823 -8.272 1.00 81.56 69 VAL A N 1
ATOM 517 C CA . VAL A 1 69 ? 4.838 2.145 -7.151 1.00 81.56 69 VAL A CA 1
ATOM 518 C C . VAL A 1 69 ? 4.474 3.606 -7.153 1.00 81.56 69 VAL A C 1
ATOM 520 O O . VAL A 1 69 ? 3.299 3.940 -7.061 1.00 81.56 69 VAL A O 1
ATOM 523 N N . ALA A 1 70 ? 5.472 4.474 -7.252 1.00 79.81 70 ALA A N 1
ATOM 524 C CA . ALA A 1 70 ? 5.217 5.893 -7.204 1.00 79.81 70 ALA A CA 1
ATOM 525 C C . ALA A 1 70 ? 4.365 6.357 -8.390 1.00 79.81 70 ALA A C 1
ATOM 527 O O . ALA A 1 70 ? 3.463 7.169 -8.205 1.00 79.81 70 ALA A O 1
ATOM 528 N N . GLU A 1 71 ? 4.575 5.797 -9.584 1.00 83.31 71 GLU A N 1
ATOM 529 C CA . GLU A 1 71 ? 3.718 6.070 -10.736 1.00 83.31 71 GLU A CA 1
ATOM 530 C C . GLU A 1 71 ? 2.269 5.616 -10.501 1.00 83.31 71 GLU A C 1
ATOM 532 O O . GLU A 1 71 ? 1.336 6.388 -10.740 1.00 83.31 71 GLU A O 1
ATOM 537 N N . VAL A 1 72 ? 2.074 4.398 -9.984 1.00 84.81 72 VAL A N 1
ATOM 538 C CA . VAL A 1 72 ? 0.749 3.857 -9.649 1.00 84.81 72 VAL A CA 1
ATOM 539 C C . VAL A 1 72 ? 0.059 4.717 -8.591 1.00 84.81 72 VAL A C 1
ATOM 541 O O . VAL A 1 72 ? -1.099 5.093 -8.770 1.00 84.81 72 VAL A O 1
ATOM 544 N N . LEU A 1 73 ? 0.763 5.081 -7.518 1.00 84.00 73 LEU A N 1
ATOM 545 C CA . LEU A 1 73 ? 0.234 5.947 -6.465 1.00 84.00 73 LEU A CA 1
ATOM 546 C C . LEU A 1 73 ? -0.129 7.324 -7.023 1.00 84.00 73 LEU A C 1
ATOM 548 O O . LEU A 1 73 ? -1.250 7.776 -6.829 1.00 84.00 73 LEU A O 1
ATOM 552 N N . ARG A 1 74 ? 0.761 7.956 -7.792 1.00 83.88 74 ARG A N 1
ATOM 553 C CA . ARG A 1 74 ? 0.514 9.272 -8.396 1.00 83.88 74 ARG A CA 1
ATOM 554 C C . ARG A 1 74 ? -0.721 9.275 -9.297 1.00 83.88 74 ARG A C 1
ATOM 556 O O . ARG A 1 74 ? -1.452 10.258 -9.332 1.00 83.88 74 ARG A O 1
ATOM 563 N N . LYS A 1 75 ? -0.943 8.195 -10.048 1.00 85.88 75 LYS A N 1
ATOM 564 C CA . LYS A 1 75 ? -2.041 8.102 -11.017 1.00 85.88 75 LYS A CA 1
ATOM 565 C C . LYS A 1 75 ? -3.373 7.688 -10.385 1.00 85.88 75 LYS A C 1
ATOM 567 O O . LYS A 1 75 ? -4.425 8.046 -10.915 1.00 85.88 75 LYS A O 1
ATOM 572 N N . HIS A 1 76 ? -3.347 6.921 -9.295 1.00 87.38 76 HIS A N 1
ATOM 573 C CA . HIS A 1 76 ? -4.545 6.250 -8.789 1.00 87.38 76 HIS A CA 1
ATOM 574 C C . HIS A 1 76 ? -4.872 6.513 -7.315 1.00 87.38 76 HIS A C 1
ATOM 576 O O . HIS A 1 76 ? -6.007 6.255 -6.928 1.00 87.38 76 HIS A O 1
ATOM 582 N N . ALA A 1 77 ? -3.946 6.998 -6.486 1.00 85.50 77 ALA A N 1
ATOM 583 C CA . ALA A 1 77 ? -4.227 7.233 -5.070 1.00 85.50 77 ALA A CA 1
ATOM 584 C C . ALA A 1 77 ? -5.196 8.409 -4.860 1.00 85.50 77 ALA A C 1
ATOM 586 O O . ALA A 1 77 ? -5.192 9.392 -5.603 1.00 85.50 77 ALA A O 1
ATOM 587 N N . LYS A 1 78 ? -6.026 8.313 -3.816 1.00 85.31 78 LYS A N 1
ATOM 588 C CA . LYS A 1 78 ? -6.946 9.374 -3.375 1.00 85.31 78 LYS A CA 1
ATOM 589 C C . LYS A 1 78 ? -6.212 10.496 -2.626 1.00 85.31 78 LYS A C 1
ATOM 591 O O . LYS A 1 78 ? -5.454 10.165 -1.709 1.00 85.31 78 LYS A O 1
ATOM 596 N N . PRO A 1 79 ? -6.385 11.793 -2.974 1.00 82.69 79 PRO A N 1
ATOM 597 C CA . PRO A 1 79 ? -5.728 12.903 -2.271 1.00 82.69 79 PRO A CA 1
ATOM 598 C C . PRO A 1 79 ? -5.873 12.803 -0.756 1.00 82.69 79 PRO A C 1
ATOM 600 O O . PRO A 1 79 ? -6.963 12.527 -0.257 1.00 82.69 79 PRO A O 1
ATOM 603 N N . GLY A 1 80 ? -4.757 12.966 -0.038 1.00 80.88 80 GLY A N 1
ATOM 604 C CA . GLY A 1 80 ? -4.696 12.820 1.421 1.00 80.88 80 GLY A CA 1
ATOM 605 C C . GLY A 1 80 ? -4.568 11.381 1.941 1.00 80.88 80 GLY A C 1
ATOM 606 O O . GLY A 1 80 ? -4.568 11.186 3.154 1.00 80.88 80 GLY A O 1
ATOM 607 N N . SER A 1 81 ? -4.442 10.372 1.068 1.00 83.25 81 SER A N 1
ATOM 608 C CA . SER A 1 81 ? -4.136 8.997 1.496 1.00 83.25 81 SER A CA 1
ATOM 609 C C . SER A 1 81 ? -2.826 8.925 2.280 1.00 83.25 81 SER A C 1
ATOM 611 O O . SER A 1 81 ? -1.839 9.557 1.906 1.00 83.25 81 SER A O 1
ATOM 613 N N . THR A 1 82 ? -2.791 8.085 3.310 1.00 82.69 82 THR A N 1
ATOM 614 C CA . THR A 1 82 ? -1.562 7.718 4.018 1.00 82.69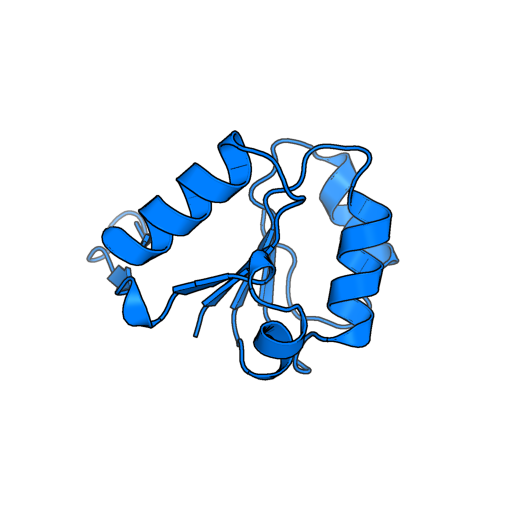 82 THR A CA 1
ATOM 615 C C . THR A 1 82 ? -0.906 6.523 3.347 1.00 82.69 82 THR A C 1
ATOM 617 O O . THR A 1 82 ? -1.552 5.492 3.151 1.00 82.69 82 THR A O 1
ATOM 620 N N . VAL A 1 83 ? 0.379 6.634 3.015 1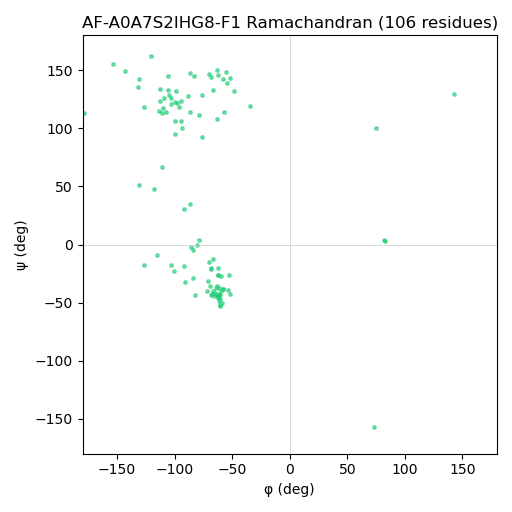.00 79.06 83 VAL A N 1
ATOM 621 C CA . VAL A 1 83 ? 1.148 5.550 2.390 1.00 79.06 83 VAL A CA 1
ATOM 622 C C . VAL A 1 83 ? 2.114 4.973 3.419 1.00 79.06 83 VAL A C 1
ATOM 624 O O . VAL A 1 83 ? 3.047 5.639 3.839 1.00 79.06 83 VAL A O 1
ATOM 627 N N . VAL A 1 84 ? 1.918 3.720 3.816 1.00 77.88 84 VAL A N 1
ATOM 628 C CA . VAL A 1 84 ? 2.798 3.018 4.758 1.00 77.88 84 VAL A CA 1
ATOM 629 C C . VAL A 1 84 ? 3.681 2.060 3.972 1.00 77.88 84 VAL A C 1
ATOM 631 O O . VAL A 1 84 ? 3.182 1.174 3.272 1.00 77.88 84 VAL A O 1
ATOM 634 N N . CYS A 1 85 ? 4.994 2.233 4.072 1.00 75.62 85 CYS A N 1
ATOM 635 C CA . CYS A 1 85 ? 5.954 1.393 3.371 1.00 75.62 85 CYS A CA 1
ATOM 636 C C . CYS A 1 85 ? 6.505 0.347 4.338 1.00 75.62 85 CYS A C 1
ATOM 638 O O . CYS A 1 85 ? 7.332 0.656 5.182 1.00 75.62 85 CYS A O 1
ATOM 640 N N . LEU A 1 86 ? 6.080 -0.910 4.196 1.00 74.44 86 LEU A N 1
ATOM 641 C CA . LEU A 1 86 ? 6.470 -2.003 5.101 1.00 74.44 86 LEU A CA 1
ATOM 642 C C . LEU A 1 86 ? 7.791 -2.664 4.665 1.00 74.44 86 LEU A C 1
ATOM 644 O O . LEU A 1 86 ? 7.951 -3.885 4.716 1.00 74.44 86 LEU A O 1
ATOM 648 N N . GLN A 1 87 ? 8.713 -1.871 4.122 1.00 69.06 87 GLN A N 1
ATOM 649 C CA . GLN A 1 87 ? 9.988 -2.334 3.589 1.00 69.06 87 GLN A CA 1
ATOM 650 C C . GLN A 1 87 ? 11.130 -1.977 4.536 1.00 69.06 87 GLN A C 1
ATOM 652 O O . GLN A 1 87 ? 11.313 -0.823 4.910 1.00 69.06 87 GLN A O 1
ATOM 657 N N . ASN A 1 88 ? 11.992 -2.953 4.808 1.00 62.12 88 ASN A N 1
ATOM 658 C CA . ASN A 1 88 ? 13.241 -2.723 5.524 1.00 62.12 88 ASN A CA 1
ATOM 659 C C . ASN A 1 88 ? 14.264 -2.065 4.576 1.00 62.12 88 ASN A C 1
ATOM 661 O O . ASN A 1 88 ? 14.971 -2.759 3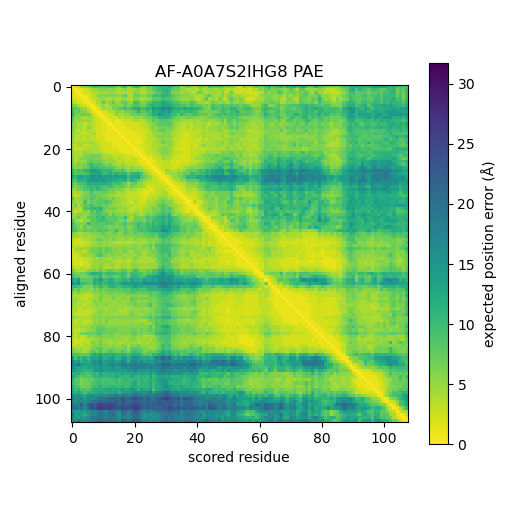.844 1.00 62.12 88 ASN A O 1
ATOM 665 N N . GLY A 1 89 ? 14.332 -0.730 4.546 1.00 58.56 89 GLY A N 1
ATOM 666 C CA . GLY A 1 89 ? 15.374 -0.003 3.813 1.00 58.56 89 GLY A CA 1
ATOM 667 C C . GLY A 1 89 ? 15.288 1.521 3.940 1.00 58.56 89 GLY A C 1
ATOM 668 O O . GLY A 1 89 ? 14.384 2.135 3.383 1.00 58.56 89 GLY A O 1
ATOM 669 N N . LEU A 1 90 ? 16.282 2.132 4.599 1.00 54.84 90 LEU A N 1
ATOM 670 C CA . LEU A 1 90 ? 16.374 3.581 4.864 1.00 54.84 90 LEU A CA 1
ATOM 671 C C . LEU A 1 90 ? 16.212 4.450 3.601 1.00 54.84 90 LEU A C 1
ATOM 673 O O . LEU A 1 90 ? 15.460 5.417 3.606 1.00 54.84 90 LEU A O 1
ATOM 677 N N . ALA A 1 91 ? 16.829 4.053 2.486 1.00 59.66 91 ALA A N 1
ATOM 678 C CA . ALA A 1 91 ? 16.819 4.818 1.235 1.00 59.66 91 ALA A CA 1
ATOM 679 C C . ALA A 1 91 ? 15.519 4.689 0.408 1.00 59.66 91 ALA A C 1
ATOM 681 O O . ALA A 1 91 ? 15.466 5.152 -0.729 1.00 59.66 91 ALA A O 1
ATOM 682 N N . GLN A 1 92 ? 14.491 3.985 0.896 1.00 65.88 92 GLN A N 1
ATOM 683 C CA . GLN A 1 92 ? 13.229 3.825 0.156 1.00 65.88 92 GLN A CA 1
ATOM 684 C C . GLN A 1 92 ? 12.207 4.907 0.472 1.00 65.88 92 GLN A C 1
ATOM 686 O O . GLN A 1 92 ? 11.426 5.280 -0.401 1.00 65.88 92 GLN A O 1
ATOM 691 N N . ARG A 1 93 ? 12.220 5.408 1.708 1.00 67.50 93 ARG A N 1
ATOM 692 C CA . ARG A 1 93 ? 11.337 6.490 2.131 1.00 67.50 93 ARG A CA 1
ATOM 693 C C . ARG A 1 93 ? 11.580 7.738 1.291 1.00 67.50 93 ARG A C 1
ATOM 695 O O . ARG A 1 93 ? 10.647 8.222 0.669 1.00 67.50 93 ARG A O 1
ATOM 702 N N . GLU A 1 94 ? 12.831 8.177 1.203 1.00 70.12 94 GLU A N 1
ATOM 703 C CA . GLU A 1 94 ? 13.233 9.357 0.427 1.00 70.12 94 GLU A CA 1
ATOM 704 C C . GLU A 1 94 ? 12.879 9.215 -1.059 1.00 70.12 94 GLU A C 1
ATOM 706 O O . GLU A 1 94 ? 12.414 10.158 -1.693 1.00 70.12 94 GLU A O 1
ATOM 711 N N . GLU A 1 95 ? 13.056 8.019 -1.626 1.00 71.56 95 GLU A N 1
ATOM 712 C CA . GLU A 1 95 ? 12.724 7.748 -3.023 1.00 71.56 95 GLU A CA 1
ATOM 713 C C . GLU A 1 95 ? 11.209 7.803 -3.270 1.00 71.56 95 GLU A C 1
ATOM 715 O O . GLU A 1 95 ? 10.776 8.405 -4.253 1.00 71.56 95 GLU A O 1
ATOM 720 N N . LEU A 1 96 ? 10.398 7.227 -2.377 1.00 68.69 96 LEU A N 1
ATOM 721 C CA . LEU A 1 96 ? 8.940 7.302 -2.464 1.00 68.69 96 LEU A CA 1
ATOM 722 C C . LEU A 1 96 ? 8.431 8.719 -2.203 1.00 68.69 96 LEU A C 1
ATOM 724 O O . LEU A 1 96 ? 7.597 9.186 -2.964 1.00 68.69 96 LEU A O 1
ATOM 728 N N . GLU A 1 97 ? 8.949 9.428 -1.202 1.00 71.50 97 GLU A N 1
ATOM 729 C CA . GLU A 1 97 ? 8.591 10.825 -0.920 1.00 71.50 97 GLU A CA 1
ATOM 730 C C . GLU A 1 97 ? 8.928 11.734 -2.111 1.00 71.50 97 GLU A C 1
ATOM 732 O O . GLU A 1 97 ? 8.093 12.535 -2.532 1.00 71.50 97 GLU A O 1
ATOM 737 N N . ARG A 1 98 ? 10.106 11.554 -2.728 1.00 69.75 98 ARG A N 1
ATOM 738 C CA . ARG A 1 98 ? 10.512 12.294 -3.933 1.00 69.75 98 ARG A CA 1
ATOM 739 C C . ARG A 1 98 ? 9.581 12.034 -5.116 1.00 69.75 98 ARG A C 1
ATOM 741 O O . ARG A 1 98 ? 9.340 12.934 -5.918 1.00 69.75 98 ARG A O 1
ATOM 748 N N . LEU A 1 99 ? 9.105 10.801 -5.270 1.00 67.88 99 LEU A N 1
ATOM 749 C CA . LEU A 1 99 ? 8.296 10.398 -6.420 1.00 67.88 99 LEU A CA 1
ATOM 750 C C . LEU A 1 99 ? 6.778 10.547 -6.187 1.00 67.88 99 LEU A C 1
ATOM 752 O O . LEU A 1 99 ? 6.024 10.589 -7.159 1.00 67.88 99 LEU A O 1
ATOM 756 N N . ALA A 1 100 ? 6.326 10.641 -4.934 1.00 63.47 100 ALA A N 1
ATOM 757 C CA . ALA A 1 100 ? 4.920 10.640 -4.530 1.00 63.47 100 ALA A CA 1
ATOM 758 C C . ALA A 1 100 ? 4.492 11.951 -3.834 1.00 63.47 100 ALA A C 1
ATOM 760 O O . ALA A 1 100 ? 3.839 11.924 -2.803 1.00 63.47 100 ALA A O 1
ATOM 761 N N . ALA A 1 101 ? 4.803 13.133 -4.365 1.00 57.28 101 ALA A N 1
ATOM 762 C CA . ALA A 1 101 ? 4.193 14.385 -3.874 1.00 57.28 101 ALA A CA 1
ATOM 763 C C . ALA A 1 101 ? 2.645 14.330 -3.927 1.00 57.28 101 ALA A C 1
ATOM 765 O O . ALA A 1 101 ? 2.152 13.759 -4.903 1.00 57.28 101 ALA A O 1
ATOM 766 N N . PRO A 1 102 ? 1.835 14.979 -3.053 1.00 56.53 102 PRO A N 1
ATOM 767 C CA . PRO A 1 102 ? 1.978 15.426 -1.664 1.00 56.53 102 PRO A CA 1
ATOM 768 C C . PRO A 1 102 ? 1.064 14.579 -0.735 1.00 56.53 102 PRO A C 1
ATOM 770 O O . PRO A 1 102 ? 0.061 15.072 -0.212 1.00 56.53 102 PRO A O 1
ATOM 773 N N . TRP A 1 103 ? 1.340 13.280 -0.582 1.00 57.19 103 TRP A N 1
ATOM 774 C CA . TRP A 1 103 ? 0.477 12.376 0.203 1.00 57.19 103 TRP A CA 1
ATOM 775 C C . TRP A 1 103 ? 1.047 12.182 1.606 1.00 57.19 103 TRP A C 1
ATOM 777 O O . TRP A 1 103 ? 2.242 11.977 1.809 1.00 57.19 103 TRP A O 1
ATOM 787 N N . THR A 1 104 ? 0.170 12.329 2.586 1.00 51.25 104 THR A N 1
ATOM 788 C CA . THR A 1 104 ? 0.458 12.480 4.008 1.00 51.25 104 THR 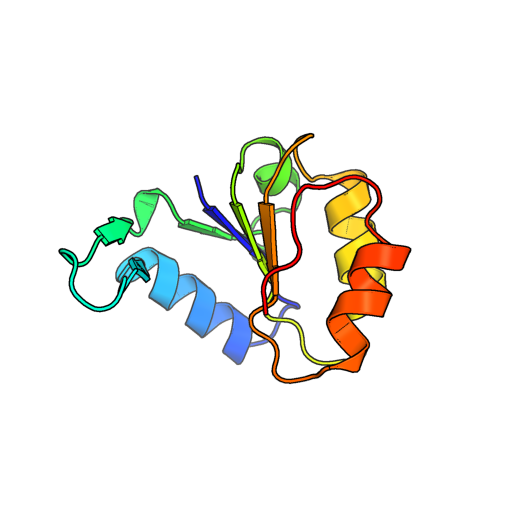A CA 1
ATOM 789 C C . THR A 1 104 ? 1.157 11.251 4.595 1.00 51.25 104 THR A C 1
ATOM 791 O O . THR A 1 104 ? 0.525 10.224 4.825 1.00 51.25 104 THR A O 1
ATOM 794 N N . GLY A 1 105 ? 2.452 11.404 4.893 1.00 54.47 105 GLY A N 1
ATOM 795 C CA . GLY A 1 105 ? 3.246 10.572 5.803 1.00 54.47 105 GLY A CA 1
ATOM 796 C C . GLY A 1 105 ? 3.638 9.197 5.265 1.00 54.47 105 GLY A C 1
ATOM 797 O O . GLY A 1 105 ? 2.856 8.255 5.359 1.00 54.47 105 GLY A O 1
ATOM 798 N N . VAL A 1 106 ? 4.881 9.062 4.791 1.00 54.00 106 VAL A N 1
ATOM 799 C CA . VAL A 1 106 ? 5.515 7.748 4.618 1.00 54.00 106 VAL A CA 1
ATOM 800 C C . VAL A 1 106 ? 6.010 7.266 5.978 1.00 54.00 106 VAL A C 1
ATOM 802 O O . VAL A 1 106 ? 6.934 7.843 6.550 1.00 54.00 106 VAL A O 1
ATOM 805 N N . ILE A 1 107 ? 5.376 6.219 6.505 1.00 55.19 107 ILE A N 1
ATOM 806 C CA . ILE A 1 107 ? 5.758 5.580 7.773 1.00 55.19 107 ILE A CA 1
ATOM 807 C C . ILE A 1 107 ? 6.495 4.276 7.440 1.00 55.19 107 ILE A C 1
ATOM 809 O O . ILE A 1 107 ? 5.978 3.478 6.650 1.00 55.19 107 ILE A O 1
ATOM 813 N N . LEU A 1 108 ? 7.705 4.126 7.995 1.00 51.34 108 LEU A N 1
ATOM 814 C CA . LEU A 1 108 ? 8.525 2.905 7.980 1.00 51.34 108 LEU A CA 1
ATOM 815 C C . LEU A 1 108 ? 8.241 2.076 9.235 1.00 51.34 108 LEU A C 1
ATOM 817 O O . LEU A 1 108 ? 8.145 2.705 10.314 1.00 51.34 108 LEU A O 1
#

InterPro domains:
  IPR013332 Ketopantoate reductase, N-terminal domain [PF02558] (13-99)

Organism: NCBI:txid156173